Protein AF-A0A3D3GXS7-F1 (afdb_monomer_lite)

Structure (mmCIF, N/CA/C/O backbone):
data_AF-A0A3D3GXS7-F1
#
_entry.id   AF-A0A3D3GXS7-F1
#
loop_
_atom_site.group_PDB
_atom_site.id
_atom_site.type_symbol
_atom_site.label_atom_id
_atom_site.label_alt_id
_atom_site.label_comp_id
_atom_site.label_asym_id
_atom_site.label_entity_id
_atom_site.label_seq_id
_atom_site.pdbx_PDB_ins_code
_atom_site.Cartn_x
_atom_site.Cartn_y
_atom_site.Cartn_z
_atom_site.occupancy
_atom_site.B_iso_or_equiv
_atom_site.auth_seq_id
_atom_site.auth_comp_id
_atom_site.auth_asym_id
_atom_site.auth_atom_id
_atom_site.pdbx_PDB_model_num
ATOM 1 N N . MET A 1 1 ? -42.061 32.136 -55.419 1.00 38.16 1 MET A N 1
ATOM 2 C CA . MET A 1 1 ? -40.910 33.038 -55.629 1.00 38.16 1 MET A CA 1
ATOM 3 C C . MET A 1 1 ? -39.790 32.533 -54.737 1.00 38.16 1 MET A C 1
ATOM 5 O O . MET A 1 1 ? -39.853 32.720 -53.531 1.00 38.16 1 MET A O 1
ATOM 9 N N . ASN A 1 2 ? -38.870 31.758 -55.312 1.00 40.50 2 ASN A N 1
ATOM 10 C CA . ASN A 1 2 ? -37.813 31.061 -54.579 1.00 40.50 2 ASN A CA 1
ATOM 11 C C . ASN A 1 2 ? -36.612 31.992 -54.423 1.00 40.50 2 ASN A C 1
ATOM 13 O O . ASN A 1 2 ? -36.010 32.375 -55.425 1.00 40.50 2 ASN A O 1
ATOM 17 N N . THR A 1 3 ? -36.226 32.315 -53.192 1.00 43.97 3 THR A N 1
ATOM 18 C CA . THR A 1 3 ? -34.919 32.919 -52.918 1.00 43.97 3 THR A CA 1
ATOM 19 C C . THR A 1 3 ? -33.978 31.860 -52.365 1.00 43.97 3 THR A C 1
ATOM 21 O O . THR A 1 3 ? -34.169 31.319 -51.279 1.00 43.97 3 THR A O 1
ATOM 24 N N . PHE A 1 4 ? -32.977 31.564 -53.186 1.00 48.03 4 PHE A N 1
ATOM 25 C CA . PHE A 1 4 ? -31.830 30.708 -52.938 1.00 48.03 4 PHE A CA 1
ATOM 26 C C . PHE A 1 4 ? -31.126 31.054 -51.617 1.00 48.03 4 PHE A C 1
ATOM 28 O O . PHE A 1 4 ? -30.538 32.127 -51.482 1.00 48.03 4 PHE A O 1
ATOM 35 N N . PHE A 1 5 ? -31.099 30.110 -50.675 1.00 55.84 5 PHE A N 1
ATOM 36 C CA . PHE A 1 5 ? -30.116 30.115 -49.594 1.00 55.84 5 PHE A CA 1
ATOM 37 C C . PHE A 1 5 ? -28.757 29.737 -50.189 1.00 55.84 5 PHE A C 1
ATOM 39 O O . PHE A 1 5 ? -28.465 28.569 -50.440 1.00 55.84 5 PHE A O 1
ATOM 46 N N . LYS A 1 6 ? -27.920 30.740 -50.461 1.00 50.06 6 LYS A N 1
ATOM 47 C CA . LYS A 1 6 ? -26.522 30.535 -50.847 1.00 50.06 6 LYS A CA 1
ATOM 48 C C . LYS A 1 6 ? -25.748 30.118 -49.594 1.00 50.06 6 LYS A C 1
ATOM 50 O O . LYS A 1 6 ? -25.219 30.963 -48.881 1.00 50.06 6 LYS A O 1
ATOM 55 N N . THR A 1 7 ? -25.728 28.820 -49.295 1.00 58.34 7 THR A N 1
ATOM 56 C CA . THR A 1 7 ? -24.887 28.259 -48.232 1.00 58.34 7 THR A CA 1
ATOM 57 C C . THR A 1 7 ? -23.434 28.504 -48.592 1.00 58.34 7 THR A C 1
ATOM 59 O O . THR A 1 7 ? -22.913 27.968 -49.573 1.00 58.34 7 THR A O 1
ATOM 62 N N . THR A 1 8 ? -22.779 29.356 -47.821 1.00 58.94 8 THR A N 1
ATOM 63 C CA . THR A 1 8 ? -21.355 29.577 -47.954 1.00 58.94 8 THR A CA 1
ATOM 64 C C . THR A 1 8 ? -20.584 28.329 -47.492 1.00 58.94 8 THR A C 1
ATOM 66 O O . THR A 1 8 ? -20.907 27.749 -46.453 1.00 58.94 8 THR A O 1
ATOM 69 N N . PRO A 1 9 ? -19.542 27.890 -48.223 1.00 60.66 9 PRO A N 1
ATOM 70 C CA . PRO A 1 9 ? -18.868 26.606 -47.978 1.00 60.66 9 PRO A CA 1
ATOM 71 C C . PRO A 1 9 ? -18.084 26.546 -46.652 1.00 60.66 9 PRO A C 1
ATOM 73 O O . PRO A 1 9 ? -17.596 25.489 -46.271 1.00 60.66 9 PRO A O 1
ATOM 76 N N . HIS A 1 10 ? -17.970 27.665 -45.930 1.00 62.31 10 HIS A N 1
ATOM 77 C CA . HIS A 1 10 ? -17.300 27.765 -44.630 1.00 62.31 10 HIS A CA 1
ATOM 78 C C . HIS A 1 10 ? -18.199 27.421 -43.433 1.00 62.31 10 HIS A C 1
ATOM 80 O O . HIS A 1 10 ? -17.686 27.157 -42.347 1.00 62.31 10 HIS A O 1
ATOM 86 N N . LEU A 1 11 ? -19.523 27.390 -43.614 1.00 73.56 11 LEU A N 1
ATOM 87 C CA . LEU A 1 11 ? -20.476 27.061 -42.552 1.00 73.56 11 LEU A CA 1
ATOM 88 C C . LEU A 1 11 ? -20.256 25.666 -41.917 1.00 73.56 11 LEU A C 1
ATOM 90 O O . LEU A 1 11 ? -20.236 25.590 -40.688 1.00 73.56 11 LEU A O 1
ATOM 94 N N . PRO A 1 12 ? -20.013 24.575 -42.679 1.00 78.12 12 PRO A N 1
ATOM 95 C CA . PRO A 1 12 ? -19.716 23.271 -42.076 1.00 78.12 12 PRO A CA 1
ATOM 96 C C . PRO A 1 12 ? -18.357 23.243 -41.360 1.00 78.12 12 PRO A C 1
ATOM 98 O O . PRO A 1 12 ? -18.215 22.572 -40.341 1.00 78.12 12 PRO A O 1
ATOM 101 N N . TYR A 1 13 ? -17.368 24.004 -41.841 1.00 83.12 13 TYR A N 1
ATOM 102 C CA . TYR A 1 13 ? -16.046 24.091 -41.213 1.00 83.12 13 TYR A CA 1
ATOM 103 C C . TYR A 1 13 ? -16.106 24.796 -39.853 1.00 83.12 13 TYR A C 1
ATOM 105 O O . TYR A 1 13 ? -15.521 24.321 -38.881 1.00 83.12 13 TYR A O 1
ATOM 113 N N . LEU A 1 14 ? -16.875 25.885 -39.757 1.00 83.00 14 LEU A N 1
ATOM 114 C CA . LEU A 1 14 ? -17.110 26.585 -38.492 1.00 83.00 14 LEU A CA 1
ATOM 115 C C . LEU A 1 14 ? -17.850 25.703 -37.476 1.00 83.00 14 LEU A C 1
ATOM 117 O O . LEU A 1 14 ? -17.535 25.746 -36.289 1.00 83.00 14 LEU A O 1
ATOM 121 N N . PHE A 1 15 ? -18.781 24.862 -37.935 1.00 85.56 15 PHE A N 1
ATOM 122 C CA . PHE A 1 15 ? -19.489 23.919 -37.068 1.00 85.56 15 PHE A CA 1
ATOM 123 C C . PHE A 1 15 ? -18.557 22.833 -36.505 1.00 85.56 15 PHE A C 1
ATOM 125 O O . PHE A 1 15 ? -18.568 22.571 -35.302 1.00 85.56 15 PHE A O 1
ATOM 132 N N . ILE A 1 16 ? -17.693 22.254 -37.346 1.00 87.19 16 ILE A N 1
ATOM 133 C CA . ILE A 1 16 ? -16.688 21.268 -36.915 1.00 87.19 16 ILE A CA 1
ATOM 134 C C . ILE A 1 16 ? -15.678 21.904 -35.951 1.00 87.19 16 ILE A C 1
ATOM 136 O O . ILE A 1 16 ? -15.349 21.302 -34.929 1.00 87.19 16 ILE A O 1
ATOM 140 N N . LEU A 1 17 ? -15.229 23.132 -36.230 1.00 87.38 17 LEU A N 1
ATOM 141 C CA . LEU A 1 17 ? -14.322 23.870 -35.351 1.00 87.38 17 LEU A CA 1
ATOM 142 C C . LEU A 1 17 ? -14.960 24.132 -33.978 1.00 87.38 17 LEU A C 1
ATOM 144 O O . LEU A 1 17 ? -14.320 23.898 -32.954 1.00 87.38 17 LEU A O 1
ATOM 148 N N . SER A 1 18 ? -16.232 24.540 -33.950 1.00 86.25 18 SER A N 1
ATOM 149 C CA . SER A 1 18 ? -16.988 24.745 -32.709 1.00 86.25 18 SER A CA 1
ATOM 150 C C . SER A 1 18 ? -17.120 23.455 -31.897 1.00 86.25 18 SER A C 1
ATOM 152 O O . SER A 1 18 ? -16.961 23.475 -30.673 1.00 86.25 18 SER A O 1
ATOM 154 N N . LEU A 1 19 ? -17.389 22.327 -32.560 1.00 86.31 19 LEU A N 1
ATOM 155 C CA . LEU A 1 19 ? -17.494 21.029 -31.897 1.00 86.31 19 LEU A CA 1
ATOM 156 C C . LEU A 1 19 ? -16.137 20.588 -31.330 1.00 86.31 19 LEU A C 1
ATOM 158 O O . LEU A 1 19 ? -16.065 20.130 -30.192 1.00 86.31 19 LEU A O 1
ATOM 162 N N . PHE A 1 20 ? -15.055 20.802 -32.082 1.00 86.19 20 PHE A N 1
ATOM 163 C CA . PHE A 1 20 ? -13.694 20.505 -31.642 1.00 86.19 20 PHE A CA 1
ATOM 164 C C . PHE A 1 20 ? -13.316 21.312 -30.392 1.00 86.19 20 PHE A C 1
ATOM 166 O O . PHE A 1 20 ? -12.841 20.740 -29.411 1.00 86.19 20 PHE A O 1
ATOM 173 N N . THR A 1 21 ? -13.613 22.616 -30.358 1.00 84.12 21 THR A N 1
ATOM 174 C CA . THR A 1 21 ? -13.341 23.448 -29.173 1.00 84.12 21 THR A CA 1
ATOM 175 C C . THR A 1 21 ? -14.134 23.024 -27.934 1.00 84.12 21 THR A C 1
ATOM 177 O O . THR A 1 21 ? -13.621 23.148 -26.822 1.00 84.12 21 THR A O 1
ATOM 180 N N . LEU A 1 22 ? -15.343 22.470 -28.106 1.00 82.38 22 LEU A N 1
ATOM 181 C CA . LEU A 1 22 ? -16.151 21.942 -27.000 1.00 82.38 22 LEU A CA 1
ATOM 182 C C . LEU A 1 22 ? -15.558 20.660 -26.397 1.00 82.38 22 LEU A C 1
ATOM 184 O O . LEU A 1 22 ? -15.671 20.436 -25.197 1.00 82.38 22 LEU A O 1
ATOM 188 N N . VAL A 1 23 ? -14.921 19.817 -27.212 1.00 82.06 23 VAL A N 1
ATOM 189 C CA . VAL A 1 23 ? -14.273 18.586 -26.728 1.00 82.06 23 VAL A CA 1
ATOM 190 C C . VAL A 1 23 ? -12.968 18.907 -25.988 1.00 82.06 23 VAL A C 1
ATOM 192 O O . VAL A 1 23 ? -12.635 18.235 -25.013 1.00 82.06 23 VAL A O 1
ATOM 195 N N . LEU A 1 24 ? -12.246 19.960 -26.392 1.00 77.88 24 LEU A N 1
ATOM 196 C CA . LEU A 1 24 ? -10.997 20.365 -25.735 1.00 77.88 24 LEU A CA 1
ATOM 197 C C . LEU A 1 24 ? -11.210 21.028 -24.360 1.00 77.88 24 LEU A C 1
ATOM 199 O O . LEU A 1 24 ? -10.329 20.925 -23.505 1.00 77.88 24 LEU A O 1
ATOM 203 N N . SER A 1 25 ? -12.357 21.667 -24.104 1.00 73.62 25 SER A N 1
ATOM 204 C CA . SER A 1 25 ? -12.626 22.337 -22.819 1.00 73.62 25 SER A CA 1
ATOM 205 C C . SER A 1 25 ? -12.889 21.370 -21.655 1.00 73.62 25 SER A C 1
ATOM 207 O O . SER A 1 25 ? -12.674 21.735 -20.501 1.00 73.62 25 SER A O 1
ATOM 209 N N . GLY A 1 26 ? -13.263 20.114 -21.924 1.00 66.44 26 GLY A N 1
ATOM 210 C CA . GLY A 1 26 ? -13.460 19.098 -20.880 1.00 66.44 26 GLY A CA 1
ATOM 211 C C . GLY A 1 26 ? -12.171 18.670 -20.162 1.00 66.44 26 GLY A C 1
ATOM 212 O O . GLY A 1 26 ? -12.223 18.175 -19.035 1.00 66.44 26 GLY A O 1
ATOM 213 N N . CYS A 1 27 ? -11.003 18.892 -20.776 1.00 66.50 27 CYS A N 1
ATOM 214 C CA . CYS A 1 27 ? -9.713 18.463 -20.228 1.00 66.50 27 CYS A CA 1
ATOM 215 C C . CYS A 1 27 ? -9.112 19.459 -19.214 1.00 66.50 27 CYS A C 1
ATOM 217 O O . CYS A 1 27 ? -8.165 19.115 -18.510 1.00 66.50 27 CYS A O 1
ATOM 219 N N . SER A 1 28 ? -9.652 20.684 -19.099 1.00 66.31 28 SER A N 1
ATOM 220 C CA . SER A 1 28 ? -9.151 21.696 -18.150 1.00 66.31 28 SER A CA 1
ATOM 221 C C . SER A 1 28 ? -9.923 21.754 -16.832 1.00 66.31 28 SER A C 1
ATOM 223 O O . SER A 1 28 ? -9.574 22.550 -15.958 1.00 66.31 28 SER A O 1
ATOM 225 N N . THR A 1 29 ? -10.960 20.930 -16.660 1.00 69.12 29 THR A N 1
ATOM 226 C CA . THR A 1 29 ? -11.672 20.776 -15.385 1.00 69.12 29 THR A CA 1
ATOM 227 C C . THR A 1 29 ? -10.801 19.997 -14.403 1.00 69.12 29 THR A C 1
ATOM 229 O O . THR A 1 29 ? -11.001 18.816 -14.125 1.00 69.12 29 THR A O 1
ATOM 232 N N . LEU A 1 30 ? -9.777 20.670 -13.881 1.00 65.62 30 LEU A N 1
ATOM 233 C CA . LEU A 1 30 ? -9.050 20.206 -12.714 1.00 65.62 30 LEU A CA 1
ATOM 234 C C . LEU A 1 30 ? -10.054 20.175 -11.563 1.00 65.62 30 LEU A C 1
ATOM 236 O O . LEU A 1 30 ? -10.565 21.216 -11.152 1.00 65.62 30 LEU A O 1
ATOM 240 N N . VAL A 1 31 ? -10.351 18.979 -11.049 1.00 68.88 31 VAL A N 1
ATOM 241 C CA . VAL A 1 31 ? -11.017 18.845 -9.752 1.00 68.88 31 VAL A CA 1
ATOM 242 C C . VAL A 1 31 ? -10.154 19.617 -8.768 1.00 68.88 31 VAL A C 1
ATOM 244 O O . VAL A 1 31 ? -9.029 19.202 -8.472 1.00 68.88 31 VAL A O 1
ATOM 247 N N . ASN A 1 32 ? -10.662 20.762 -8.310 1.00 61.12 32 ASN A N 1
ATOM 248 C CA . ASN A 1 32 ? -10.086 21.495 -7.202 1.00 61.12 32 ASN A CA 1
ATOM 249 C C . ASN A 1 32 ? -10.171 20.548 -6.008 1.00 61.12 32 ASN A C 1
ATOM 251 O O . ASN A 1 32 ? -11.213 20.414 -5.371 1.00 61.12 32 ASN A O 1
ATOM 255 N N . LYS A 1 33 ? -9.101 19.782 -5.781 1.00 62.38 33 LYS A N 1
ATOM 256 C CA . LYS A 1 33 ? -8.924 19.063 -4.533 1.00 62.38 33 LYS A CA 1
ATOM 257 C C . LYS A 1 33 ? -8.774 20.173 -3.519 1.00 62.38 33 LYS A C 1
ATOM 259 O O . LYS A 1 33 ? -7.679 20.721 -3.405 1.00 62.38 33 LYS A O 1
ATOM 264 N N . GLU A 1 34 ? -9.884 20.530 -2.872 1.00 63.81 34 GLU A N 1
ATOM 265 C CA . GLU A 1 34 ? -9.872 21.444 -1.743 1.00 63.81 34 GLU A CA 1
ATOM 266 C C . GLU A 1 34 ? -8.647 21.102 -0.908 1.00 63.81 34 GLU A C 1
ATOM 268 O O . GLU A 1 34 ? -8.395 19.925 -0.610 1.00 63.81 34 GLU A O 1
ATOM 273 N N . SER A 1 35 ? -7.830 22.123 -0.641 1.00 60.91 35 SER A N 1
ATOM 274 C CA . SER A 1 35 ? -6.716 22.017 0.286 1.00 60.91 35 SER A CA 1
ATOM 275 C C . SER A 1 35 ? -7.282 21.371 1.538 1.00 60.91 35 SER A C 1
ATOM 277 O O . SER A 1 35 ? -8.077 21.999 2.237 1.00 60.91 35 SER A O 1
ATOM 279 N N . LYS A 1 36 ? -6.984 20.082 1.750 1.00 63.81 36 LYS A N 1
ATOM 280 C CA . LYS A 1 36 ? -7.534 19.337 2.878 1.00 63.81 36 LYS A CA 1
ATOM 281 C C . LYS A 1 36 ? -7.161 20.140 4.110 1.00 63.81 36 LYS A C 1
ATOM 283 O O . LYS A 1 36 ? -5.971 20.242 4.411 1.00 63.81 36 LYS A O 1
ATOM 288 N N . GLN A 1 37 ? -8.157 20.737 4.767 1.00 65.94 37 GLN A N 1
ATOM 289 C CA . GLN A 1 37 ? -7.937 21.452 6.014 1.00 65.94 37 GLN A CA 1
ATOM 290 C C . GLN A 1 37 ? -7.100 20.546 6.908 1.00 65.94 37 GLN A C 1
ATOM 292 O O . GLN A 1 37 ? -7.408 19.359 7.062 1.00 65.94 37 GLN A O 1
ATOM 297 N N . LEU A 1 38 ? -5.998 21.088 7.426 1.00 70.25 38 LEU A N 1
ATOM 298 C CA . LEU A 1 38 ? -5.153 20.363 8.358 1.00 70.25 38 LEU A CA 1
ATOM 299 C C . LEU A 1 38 ? -6.028 19.991 9.548 1.00 70.25 38 LEU A C 1
ATOM 301 O O . LEU A 1 38 ? -6.451 20.854 10.314 1.00 70.25 38 LEU A O 1
ATOM 305 N N . ILE A 1 39 ? -6.347 18.703 9.649 1.00 71.00 39 ILE A N 1
ATOM 306 C CA . ILE A 1 39 ? -7.163 18.180 10.730 1.00 71.00 39 ILE A CA 1
ATOM 307 C C . ILE A 1 39 ? -6.349 18.377 12.011 1.00 71.00 39 ILE A C 1
ATOM 309 O O . ILE A 1 39 ? -5.316 17.734 12.201 1.00 71.00 39 ILE A O 1
ATOM 313 N N . GLN A 1 40 ? -6.787 19.300 12.865 1.00 82.75 40 GLN A N 1
ATOM 314 C CA . GLN A 1 40 ? -6.196 19.509 14.182 1.00 82.75 40 GLN A CA 1
ATOM 315 C C . GLN A 1 40 ? -6.635 18.356 15.087 1.00 82.75 40 GLN A C 1
ATOM 317 O O . GLN A 1 40 ? -7.716 18.375 15.666 1.00 82.75 40 GLN A O 1
ATOM 322 N N . GLN A 1 41 ? -5.807 17.319 15.153 1.00 86.62 41 GLN A N 1
ATOM 323 C CA . GLN A 1 41 ? -6.000 16.144 15.998 1.00 86.62 41 GLN A CA 1
ATOM 324 C C . GLN A 1 41 ? -4.733 15.890 16.804 1.00 86.62 41 GLN A C 1
ATOM 326 O O . GLN A 1 41 ? -3.623 16.035 16.283 1.00 86.62 41 GLN A O 1
ATOM 331 N N . THR A 1 42 ? -4.892 15.467 18.058 1.00 93.25 42 THR A N 1
ATOM 332 C CA . THR A 1 42 ? -3.756 14.949 18.829 1.00 93.25 42 THR A CA 1
ATOM 333 C C . THR A 1 42 ? -3.317 13.583 18.274 1.00 93.25 42 THR A C 1
ATOM 335 O O . THR A 1 42 ? -4.110 12.897 17.611 1.00 93.25 42 THR A O 1
ATOM 338 N N . PRO A 1 43 ? -2.071 13.145 18.528 1.00 92.12 43 PRO A N 1
ATOM 339 C CA . PRO A 1 43 ? -1.609 11.814 18.134 1.00 92.12 43 PRO A CA 1
ATOM 340 C C . PRO A 1 43 ? -2.532 10.682 18.612 1.00 92.12 43 PRO A C 1
ATOM 342 O O . PRO A 1 43 ? -2.809 9.754 17.854 1.00 92.12 43 PRO A O 1
ATOM 345 N N . GLU A 1 44 ? -3.076 10.781 19.824 1.00 94.94 44 GLU A N 1
ATOM 346 C CA . GLU A 1 44 ? -3.953 9.773 20.431 1.00 94.94 44 GLU A CA 1
ATOM 347 C C . GLU A 1 44 ? -5.304 9.702 19.714 1.00 94.94 44 GLU A C 1
ATOM 349 O O . GLU A 1 44 ? -5.780 8.616 19.377 1.00 94.94 44 GLU A O 1
ATOM 354 N N . GLN A 1 45 ? -5.904 10.859 19.414 1.00 94.50 45 GLN A N 1
ATOM 355 C CA . GLN A 1 45 ? -7.153 10.935 18.650 1.00 94.50 45 GLN A CA 1
ATOM 356 C C . GLN A 1 45 ? -6.984 10.341 17.250 1.00 94.50 45 GLN A C 1
ATOM 358 O O . GLN A 1 45 ? -7.862 9.627 16.755 1.00 94.50 45 GLN A O 1
ATOM 363 N N . ARG A 1 46 ? -5.832 10.601 16.619 1.00 92.75 46 ARG A N 1
ATOM 364 C CA . ARG A 1 46 ? -5.489 10.034 15.315 1.00 92.75 46 ARG A CA 1
ATOM 365 C C . ARG A 1 46 ? -5.338 8.517 15.388 1.00 92.75 46 ARG A C 1
ATOM 367 O O . ARG A 1 46 ? -5.898 7.829 14.541 1.00 92.75 46 ARG A O 1
ATOM 374 N N . ILE A 1 47 ? -4.606 7.999 16.375 1.00 94.69 47 ILE A N 1
ATOM 375 C CA . ILE A 1 47 ? -4.429 6.552 16.567 1.00 94.69 47 ILE A CA 1
ATOM 376 C C . ILE A 1 47 ? -5.786 5.878 16.779 1.00 94.69 47 ILE A C 1
ATOM 378 O O . ILE A 1 47 ? -6.090 4.927 16.066 1.00 94.69 47 ILE A O 1
ATOM 382 N N . SER A 1 48 ? -6.627 6.418 17.666 1.00 95.25 48 SER A N 1
ATOM 383 C CA . SER A 1 48 ? -7.978 5.896 17.920 1.00 95.25 48 SER A CA 1
ATOM 384 C C . SER A 1 48 ? -8.831 5.861 16.645 1.00 95.25 48 SER A C 1
ATOM 386 O O . SER A 1 48 ? -9.435 4.840 16.319 1.00 95.25 48 SER A O 1
ATOM 388 N N . SER A 1 49 ? -8.794 6.933 15.847 1.00 93.12 49 SER A N 1
ATOM 389 C CA . SER A 1 49 ? -9.510 6.993 14.564 1.00 93.12 49 SER A CA 1
ATOM 390 C C . SER A 1 49 ? -8.998 5.950 13.561 1.00 93.12 49 SER A C 1
ATOM 392 O O . SER A 1 49 ? -9.783 5.325 12.852 1.00 93.12 49 SER A O 1
ATOM 394 N N . LEU A 1 50 ? -7.678 5.741 13.491 1.00 93.44 50 LEU A N 1
ATOM 395 C CA . LEU A 1 50 ? -7.076 4.745 12.600 1.00 93.44 50 LEU A CA 1
ATOM 396 C C . LEU A 1 50 ? -7.384 3.310 13.049 1.00 93.44 50 LEU A C 1
ATOM 398 O O . LEU A 1 50 ? -7.628 2.459 12.199 1.00 93.44 50 LEU A O 1
ATOM 402 N N . GLN A 1 51 ? -7.432 3.046 14.357 1.00 93.94 51 GLN A N 1
ATOM 403 C CA . GLN A 1 51 ? -7.773 1.731 14.917 1.00 93.94 51 GLN A CA 1
ATOM 404 C C . GLN A 1 51 ? -9.207 1.289 14.588 1.00 93.94 51 GLN A C 1
ATOM 406 O O . GLN A 1 51 ? -9.502 0.096 14.585 1.00 93.94 51 GLN A O 1
ATOM 411 N N . GLN A 1 52 ? -10.106 2.228 14.287 1.00 94.88 52 GLN A N 1
ATOM 412 C CA . GLN A 1 52 ? -11.481 1.924 13.883 1.00 94.88 52 GLN A CA 1
ATOM 413 C C . GLN A 1 52 ? -11.596 1.487 12.411 1.00 94.88 52 GLN A C 1
ATOM 415 O O . GLN A 1 52 ? -12.639 0.964 12.007 1.00 94.88 52 GLN A O 1
ATOM 420 N N . LEU A 1 53 ? -10.550 1.673 11.595 1.00 95.62 53 LEU A N 1
ATOM 421 C CA . LEU A 1 53 ? -10.571 1.315 10.178 1.00 95.62 53 LEU A CA 1
ATOM 422 C C . LEU A 1 53 ? -10.569 -0.205 9.997 1.00 95.62 53 LEU A C 1
ATOM 424 O O . LEU A 1 53 ? -9.614 -0.891 10.331 1.00 95.62 53 LEU A O 1
ATOM 428 N N . GLN A 1 54 ? -11.644 -0.725 9.411 1.00 96.69 54 GLN A N 1
ATOM 429 C CA . GLN A 1 54 ? -11.804 -2.159 9.136 1.00 96.69 54 GLN A CA 1
ATOM 430 C C . GLN A 1 54 ? -11.291 -2.568 7.750 1.00 96.69 54 GLN A C 1
ATOM 432 O O . GLN A 1 54 ? -10.982 -3.731 7.510 1.00 96.69 54 GLN A O 1
ATOM 437 N N . HIS A 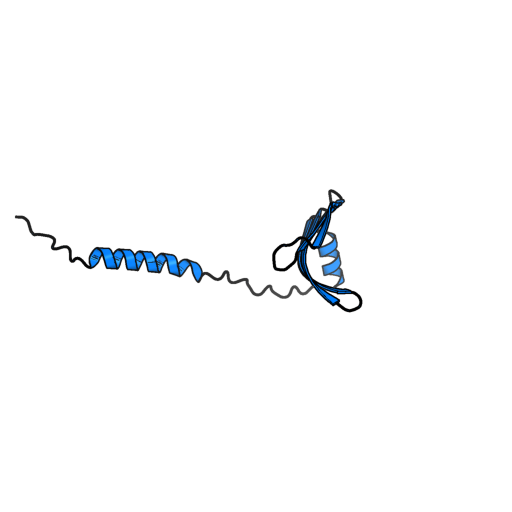1 55 ? -11.244 -1.607 6.828 1.00 97.06 55 HIS A N 1
ATOM 438 C CA . HIS A 1 55 ? -10.752 -1.788 5.471 1.00 97.06 55 HIS A CA 1
ATOM 439 C C . HIS A 1 55 ? -9.898 -0.586 5.126 1.00 97.06 55 HIS A C 1
ATOM 441 O O . HIS A 1 55 ? -10.361 0.555 5.219 1.00 97.06 55 HIS A O 1
ATOM 447 N N . TRP A 1 56 ? -8.662 -0.835 4.725 1.00 96.94 56 TRP A N 1
ATOM 448 C CA . TRP A 1 56 ? -7.748 0.235 4.374 1.00 96.94 56 TRP A CA 1
ATOM 449 C C . TRP A 1 56 ? -6.839 -0.185 3.224 1.00 96.94 56 TRP A C 1
ATOM 451 O O . TRP A 1 56 ? -6.638 -1.368 2.939 1.00 96.94 56 TRP A O 1
ATOM 461 N N . LYS A 1 57 ? -6.335 0.825 2.512 1.00 97.06 57 LYS A N 1
ATOM 462 C CA . LYS A 1 57 ? -5.477 0.653 1.346 1.00 97.06 57 LYS A CA 1
ATOM 463 C C . LYS A 1 57 ? -4.361 1.682 1.348 1.00 97.06 57 LYS A C 1
ATOM 465 O O . LYS A 1 57 ? -4.617 2.873 1.524 1.00 97.06 57 LYS A O 1
ATOM 470 N N . ILE A 1 58 ? -3.143 1.224 1.087 1.00 96.00 58 ILE A N 1
ATOM 471 C CA . ILE A 1 58 ? -1.964 2.065 0.894 1.00 96.00 58 ILE A CA 1
ATOM 472 C C . ILE A 1 58 ? -1.501 1.905 -0.553 1.00 96.00 58 ILE A C 1
ATOM 474 O O . ILE A 1 58 ? -1.220 0.797 -1.007 1.00 96.00 58 ILE A O 1
ATOM 478 N N . ILE A 1 59 ? -1.418 3.023 -1.276 1.00 96.38 59 ILE A N 1
ATOM 479 C CA . ILE A 1 59 ? -0.847 3.093 -2.625 1.00 96.38 59 ILE A CA 1
ATOM 480 C C . ILE A 1 59 ? 0.278 4.117 -2.598 1.00 96.38 59 ILE A C 1
ATOM 482 O O . ILE A 1 59 ? 0.081 5.240 -2.129 1.00 96.38 59 ILE A O 1
ATOM 486 N N . GLY A 1 60 ? 1.448 3.758 -3.110 1.00 94.94 60 GLY A N 1
ATOM 487 C CA . GLY A 1 60 ? 2.571 4.686 -3.134 1.00 94.94 60 GLY A CA 1
ATOM 488 C C . GLY A 1 60 ? 3.811 4.117 -3.794 1.00 94.94 60 GLY A C 1
ATOM 489 O O . GLY A 1 60 ? 3.757 3.117 -4.502 1.00 94.94 60 GLY A O 1
ATOM 490 N N . LYS A 1 61 ? 4.946 4.768 -3.550 1.00 94.75 61 LYS A N 1
ATOM 491 C CA . LYS A 1 61 ? 6.269 4.257 -3.911 1.00 94.75 61 LYS A CA 1
ATOM 492 C C . LYS A 1 61 ? 7.020 3.926 -2.632 1.00 94.75 61 LYS A C 1
ATOM 494 O O . LYS A 1 61 ? 7.039 4.740 -1.712 1.00 94.75 61 LYS A O 1
ATOM 499 N N . ILE A 1 62 ? 7.644 2.759 -2.592 1.00 94.12 62 ILE A N 1
ATOM 500 C CA . ILE A 1 62 ? 8.518 2.334 -1.504 1.00 94.12 62 ILE A CA 1
ATOM 501 C C . ILE A 1 62 ? 9.941 2.206 -2.038 1.00 94.12 62 ILE A C 1
ATOM 503 O O . ILE A 1 62 ? 10.163 1.638 -3.106 1.00 94.12 62 ILE A O 1
ATOM 507 N N . GLY A 1 63 ? 10.902 2.769 -1.312 1.00 92.94 63 GLY A N 1
ATOM 508 C CA . GLY A 1 63 ? 12.323 2.557 -1.557 1.00 92.94 63 GLY A CA 1
ATOM 509 C C . GLY A 1 63 ? 12.879 1.605 -0.508 1.00 92.94 63 GLY A C 1
ATOM 510 O O . GLY A 1 63 ? 12.598 1.786 0.675 1.00 92.94 63 GLY A O 1
ATOM 511 N N . TYR A 1 64 ? 13.673 0.624 -0.922 1.00 88.44 64 TYR A N 1
ATOM 512 C CA . TYR A 1 64 ? 14.386 -0.262 -0.004 1.00 88.44 64 TYR A CA 1
ATOM 513 C C . TYR A 1 64 ? 15.857 -0.355 -0.397 1.00 88.44 64 TYR A C 1
ATOM 515 O O . TYR A 1 64 ? 16.218 -0.259 -1.571 1.00 88.44 64 TYR A O 1
ATOM 523 N N . ILE A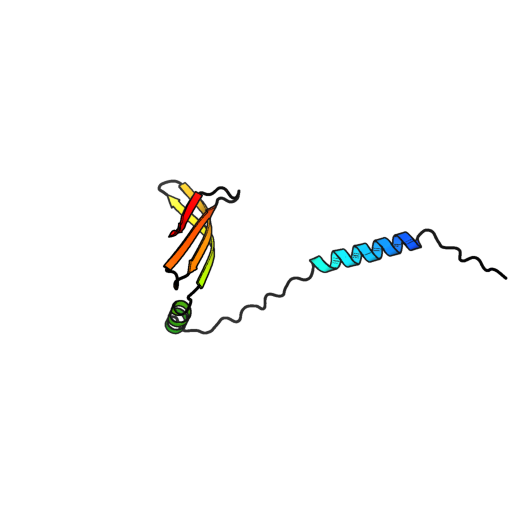 1 65 ? 16.720 -0.479 0.606 1.00 90.06 65 ILE A N 1
ATOM 524 C CA . ILE A 1 65 ? 18.165 -0.572 0.424 1.00 90.06 65 ILE A CA 1
ATOM 525 C C . ILE A 1 65 ? 18.574 -1.965 0.872 1.00 90.06 65 ILE A C 1
ATOM 527 O O . ILE A 1 65 ? 18.375 -2.336 2.025 1.00 90.06 65 ILE A O 1
ATOM 531 N N . GLU A 1 66 ? 19.156 -2.725 -0.043 1.00 85.75 66 GLU A N 1
ATOM 532 C CA . GLU A 1 66 ? 19.717 -4.040 0.232 1.00 85.75 66 GLU A CA 1
ATOM 533 C C . GLU A 1 66 ? 21.219 -3.977 -0.005 1.00 85.75 66 GLU A C 1
ATOM 535 O O . GLU A 1 66 ? 21.616 -3.688 -1.122 1.00 85.75 66 GLU A O 1
ATOM 540 N N . LYS A 1 67 ? 22.042 -4.239 1.021 1.00 87.88 67 LYS A N 1
ATOM 541 C CA . LYS A 1 67 ? 23.525 -4.248 1.025 1.00 87.88 67 LYS A CA 1
ATOM 542 C C . LYS A 1 67 ? 24.219 -3.165 0.174 1.00 87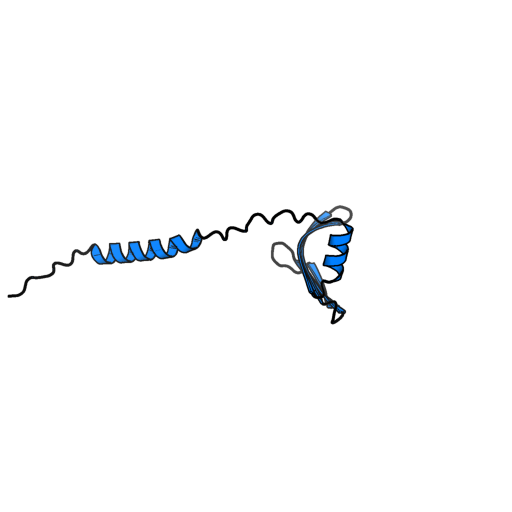.88 67 LYS A C 1
ATOM 544 O O . LYS A 1 67 ? 24.833 -2.267 0.735 1.00 87.88 67 LYS A O 1
ATOM 549 N N . LYS A 1 68 ? 24.185 -3.271 -1.158 1.00 88.19 68 LYS A N 1
ATOM 550 C CA . LYS A 1 68 ? 24.813 -2.352 -2.125 1.00 88.19 68 LYS A CA 1
ATOM 551 C C . LYS A 1 68 ? 23.857 -1.768 -3.180 1.00 88.19 68 LYS A C 1
ATOM 553 O O . LYS A 1 68 ? 24.297 -0.989 -4.017 1.00 88.19 68 LYS A O 1
ATOM 558 N N . THR A 1 69 ? 22.575 -2.121 -3.166 1.00 88.94 69 THR A N 1
ATOM 559 C CA . THR A 1 69 ? 21.582 -1.720 -4.170 1.00 88.94 69 THR A CA 1
ATOM 560 C C . THR A 1 69 ? 20.421 -0.976 -3.530 1.00 88.94 69 THR A C 1
ATOM 562 O O . THR A 1 69 ? 19.822 -1.440 -2.557 1.00 88.94 69 THR A O 1
ATOM 565 N N . ARG A 1 70 ? 20.076 0.179 -4.103 1.00 90.50 70 ARG A N 1
ATOM 566 C CA . ARG A 1 70 ? 18.852 0.910 -3.781 1.00 90.50 70 ARG A CA 1
ATOM 567 C C . ARG A 1 70 ? 17.797 0.547 -4.809 1.00 90.50 70 ARG A C 1
ATOM 569 O O . ARG A 1 70 ? 17.946 0.862 -5.985 1.00 90.50 70 ARG A O 1
ATOM 576 N N . ASN A 1 71 ? 16.727 -0.068 -4.345 1.00 90.50 71 ASN A N 1
ATOM 577 C CA . ASN A 1 71 ? 15.611 -0.479 -5.170 1.00 90.50 71 ASN A CA 1
ATOM 578 C C . ASN A 1 71 ? 14.391 0.381 -4.847 1.00 90.50 71 ASN A C 1
ATOM 580 O O . ASN A 1 71 ? 14.282 0.996 -3.781 1.00 90.50 71 ASN A O 1
ATOM 584 N N . SER A 1 72 ? 13.469 0.475 -5.793 1.00 93.00 72 SER A N 1
ATOM 585 C CA . SER A 1 72 ? 12.192 1.147 -5.585 1.00 93.00 72 SER A CA 1
ATOM 586 C C . SER A 1 72 ? 11.094 0.383 -6.295 1.00 93.00 72 SER A C 1
ATOM 588 O O . SER A 1 72 ? 11.293 -0.107 -7.405 1.00 93.00 72 SER A O 1
ATOM 590 N N . ALA A 1 73 ? 9.937 0.302 -5.653 1.00 95.31 73 ALA A N 1
ATOM 591 C CA . ALA A 1 73 ? 8.763 -0.365 -6.182 1.00 95.31 73 ALA A CA 1
ATOM 592 C C . ALA A 1 73 ? 7.514 0.486 -5.938 1.00 95.31 73 ALA A C 1
ATOM 594 O O . ALA A 1 73 ? 7.452 1.300 -5.013 1.00 95.31 73 ALA A O 1
ATOM 595 N N . THR A 1 74 ? 6.508 0.293 -6.774 1.00 96.81 74 THR A N 1
ATOM 596 C CA . THR A 1 74 ? 5.149 0.762 -6.540 1.00 96.81 74 THR A CA 1
ATOM 597 C C . THR A 1 74 ? 4.481 -0.196 -5.561 1.00 96.81 74 THR A C 1
ATOM 599 O O . THR A 1 74 ? 4.398 -1.393 -5.828 1.00 96.81 74 THR A O 1
ATOM 602 N N . LEU A 1 75 ? 4.023 0.342 -4.436 1.00 96.75 75 LEU A N 1
ATOM 603 C CA . LEU A 1 75 ? 3.314 -0.352 -3.368 1.00 96.75 75 LEU A CA 1
ATOM 604 C C . LEU A 1 75 ? 1.807 -0.284 -3.616 1.00 96.75 75 LEU A C 1
ATOM 606 O O . LEU A 1 75 ? 1.259 0.805 -3.803 1.00 96.75 75 LEU A O 1
ATOM 610 N N . ASN A 1 76 ? 1.141 -1.431 -3.538 1.00 97.25 76 ASN A N 1
ATOM 611 C CA . ASN A 1 76 ? -0.306 -1.539 -3.417 1.00 97.25 76 ASN A CA 1
ATOM 612 C C . ASN A 1 76 ? -0.630 -2.569 -2.329 1.00 97.25 76 ASN A C 1
ATOM 614 O O . ASN A 1 76 ? -0.494 -3.768 -2.559 1.00 97.25 76 ASN A O 1
ATOM 618 N N . TRP A 1 77 ? -1.041 -2.094 -1.155 1.00 97.69 77 TRP A N 1
ATOM 619 C CA . TRP A 1 77 ? -1.404 -2.935 -0.017 1.00 97.69 77 TRP A CA 1
ATOM 620 C C . TRP A 1 77 ? -2.857 -2.702 0.363 1.00 97.69 77 TRP A C 1
ATOM 622 O O . TRP A 1 77 ? -3.268 -1.560 0.564 1.00 97.69 77 TRP A O 1
ATOM 632 N N . GLN A 1 78 ? -3.629 -3.776 0.438 1.00 98.00 78 GLN A N 1
ATOM 633 C CA . GLN A 1 78 ? -5.041 -3.778 0.787 1.00 98.00 78 GLN A CA 1
ATOM 634 C C . GLN A 1 78 ? -5.245 -4.730 1.955 1.00 98.00 78 GLN A C 1
ATOM 636 O O . GLN A 1 78 ? -4.781 -5.867 1.896 1.00 98.00 78 GLN A O 1
ATOM 641 N N . VAL A 1 79 ? -5.940 -4.273 2.992 1.00 97.94 79 VAL A N 1
ATOM 642 C CA . VAL A 1 79 ? -6.224 -5.078 4.183 1.00 97.94 79 VAL A CA 1
ATOM 643 C C . VAL A 1 79 ? -7.704 -5.002 4.518 1.00 97.94 79 VAL A C 1
ATOM 645 O O . VAL A 1 79 ? -8.329 -3.939 4.447 1.00 97.94 79 VAL A O 1
ATOM 648 N N . ASN A 1 80 ? -8.255 -6.156 4.876 1.00 97.44 80 ASN A N 1
ATOM 649 C CA . ASN A 1 80 ? -9.588 -6.328 5.424 1.00 97.44 80 ASN A CA 1
ATOM 650 C C . ASN A 1 80 ? -9.454 -7.025 6.782 1.00 97.44 80 ASN A C 1
ATOM 652 O O . ASN A 1 80 ? -9.295 -8.244 6.860 1.00 97.44 80 ASN A O 1
ATOM 656 N N . GLU A 1 81 ? -9.544 -6.233 7.846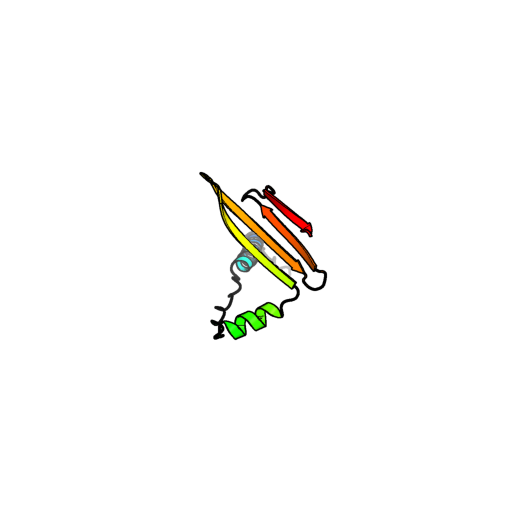 1.00 95.00 81 GLU A N 1
ATOM 657 C CA . GLU A 1 81 ? -9.379 -6.687 9.230 1.00 95.00 81 GLU A CA 1
ATOM 658 C C . GLU A 1 81 ? -10.519 -7.620 9.665 1.00 95.00 81 GLU A C 1
ATOM 660 O O . GLU A 1 81 ? -10.307 -8.538 10.456 1.00 95.00 81 GLU A O 1
ATOM 665 N N . LYS A 1 82 ? -11.730 -7.441 9.110 1.00 94.50 82 LYS A N 1
ATOM 666 C CA . LYS A 1 82 ? -12.896 -8.282 9.441 1.00 94.50 82 LYS A CA 1
ATOM 667 C C . LYS A 1 82 ? -12.684 -9.727 9.014 1.00 94.50 82 LYS A C 1
ATOM 669 O O . LYS A 1 82 ? -12.975 -10.645 9.774 1.00 94.50 82 LYS A O 1
ATOM 674 N N . ASN A 1 83 ? -12.170 -9.908 7.802 1.00 95.88 83 ASN A N 1
ATOM 675 C CA . ASN A 1 83 ? -11.910 -11.226 7.231 1.00 95.88 83 ASN A CA 1
ATOM 676 C C . ASN A 1 83 ? -10.488 -11.717 7.531 1.00 95.88 83 ASN A C 1
ATOM 678 O O . ASN A 1 83 ? -10.156 -12.841 7.169 1.00 95.88 83 ASN A O 1
ATOM 682 N N . LYS A 1 84 ? -9.666 -10.888 8.194 1.00 95.62 84 LYS A N 1
ATOM 683 C CA . LYS A 1 84 ? -8.236 -11.119 8.440 1.00 95.62 84 LYS A CA 1
ATOM 684 C C . LYS A 1 84 ? -7.447 -11.398 7.160 1.00 95.62 84 LYS A C 1
ATOM 686 O O . LYS A 1 84 ? -6.488 -12.160 7.190 1.00 95.62 84 LYS A O 1
ATOM 691 N N . THR A 1 85 ? -7.856 -10.777 6.055 1.00 97.56 85 THR A N 1
ATOM 692 C CA . THR A 1 85 ? -7.220 -10.972 4.751 1.00 97.56 85 THR A CA 1
ATOM 693 C C . THR A 1 85 ? -6.408 -9.756 4.347 1.00 97.56 85 THR A C 1
ATOM 695 O O . THR A 1 85 ? -6.858 -8.619 4.536 1.00 97.56 85 THR A O 1
ATOM 698 N N . GLN A 1 86 ? -5.280 -9.976 3.690 1.00 97.44 86 GLN A N 1
ATOM 699 C CA . GLN A 1 86 ? -4.487 -8.910 3.088 1.00 97.44 86 GLN A CA 1
ATOM 700 C C . GLN A 1 86 ? -3.925 -9.318 1.734 1.00 97.44 86 GLN A C 1
ATOM 702 O O . GLN A 1 86 ? -3.639 -10.483 1.485 1.00 97.44 86 GLN A O 1
ATOM 707 N N . GLN A 1 87 ? -3.717 -8.313 0.892 1.00 97.88 87 GLN A N 1
ATOM 708 C CA . GLN A 1 87 ? -3.021 -8.439 -0.374 1.00 97.88 87 GLN A CA 1
ATOM 709 C C . GLN A 1 87 ? -2.011 -7.304 -0.509 1.00 97.88 87 GLN A C 1
ATOM 711 O O . GLN A 1 87 ? -2.383 -6.126 -0.549 1.00 97.88 87 GLN A O 1
ATOM 716 N N . LEU A 1 88 ? -0.739 -7.663 -0.613 1.00 97.12 88 LEU A N 1
ATOM 717 C CA . LEU A 1 88 ? 0.384 -6.757 -0.793 1.00 97.12 88 LEU A CA 1
ATOM 718 C C . LEU A 1 88 ? 1.072 -7.065 -2.120 1.00 97.12 88 LEU A C 1
ATOM 720 O O . LEU A 1 88 ? 1.613 -8.147 -2.308 1.00 97.12 88 LEU A O 1
ATOM 724 N N . ASN A 1 89 ? 1.100 -6.077 -3.009 1.00 96.88 89 ASN A N 1
ATOM 725 C CA . ASN A 1 89 ? 1.773 -6.152 -4.298 1.00 96.88 89 ASN A CA 1
ATOM 726 C C . ASN A 1 89 ? 2.837 -5.059 -4.409 1.00 96.88 89 ASN A C 1
ATOM 728 O O . ASN A 1 89 ? 2.547 -3.873 -4.213 1.00 96.88 89 ASN A O 1
ATOM 732 N N . LEU A 1 90 ? 4.051 -5.458 -4.781 1.00 96.06 90 LEU A N 1
ATOM 733 C CA . LEU A 1 90 ? 5.143 -4.573 -5.164 1.00 96.06 90 LEU A CA 1
ATOM 734 C C . LEU A 1 90 ? 5.446 -4.769 -6.643 1.00 96.06 90 LEU A C 1
ATOM 736 O O . LEU A 1 90 ? 5.717 -5.881 -7.088 1.00 96.06 90 LEU A O 1
ATOM 740 N N . THR A 1 91 ? 5.437 -3.681 -7.405 1.00 96.56 91 THR A N 1
ATOM 741 C CA . THR A 1 91 ? 5.727 -3.722 -8.844 1.00 96.56 91 THR A CA 1
ATOM 742 C C . THR A 1 91 ? 6.826 -2.744 -9.225 1.00 96.56 91 THR A C 1
ATOM 744 O O . THR A 1 91 ? 6.982 -1.693 -8.605 1.00 96.56 91 THR A O 1
ATOM 747 N N . THR A 1 92 ? 7.614 -3.060 -10.249 1.00 93.19 92 THR A N 1
ATOM 748 C CA . THR A 1 92 ? 8.539 -2.084 -10.837 1.00 93.19 92 THR A CA 1
ATOM 749 C C . THR A 1 92 ? 7.760 -0.978 -11.552 1.00 93.19 92 THR A C 1
ATOM 751 O O . THR A 1 92 ? 6.552 -1.077 -11.768 1.00 93.19 92 THR A O 1
ATOM 754 N N . TYR A 1 93 ? 8.452 0.077 -11.985 1.0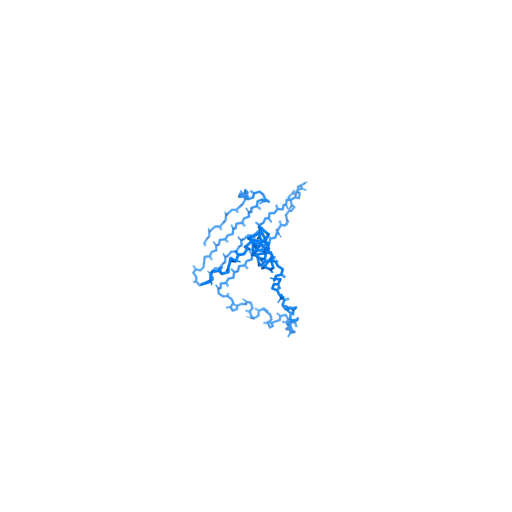0 87.56 93 TYR A N 1
ATOM 755 C CA . TYR A 1 93 ? 7.848 1.114 -12.831 1.00 87.56 93 TYR A CA 1
ATOM 756 C C . TYR A 1 93 ? 7.212 0.550 -14.117 1.00 87.56 93 TYR A C 1
ATOM 758 O O . TYR A 1 93 ? 6.220 1.089 -14.595 1.00 87.56 93 TYR A O 1
ATOM 766 N N . LEU A 1 94 ? 7.749 -0.554 -14.645 1.00 92.12 94 LEU A N 1
ATOM 767 C CA . LEU A 1 94 ? 7.232 -1.230 -15.838 1.00 92.12 94 LEU A CA 1
ATOM 768 C C . LEU A 1 94 ? 6.087 -2.212 -15.529 1.00 92.12 94 LEU A C 1
ATOM 770 O O . LEU A 1 94 ? 5.653 -2.936 -16.417 1.00 92.12 94 LEU A O 1
ATOM 774 N N . GLY A 1 95 ? 5.614 -2.277 -14.280 1.00 88.62 95 GLY A N 1
ATOM 775 C CA . GLY A 1 95 ? 4.539 -3.185 -13.873 1.00 88.62 95 GLY A CA 1
ATOM 776 C C . GLY A 1 95 ? 4.981 -4.632 -13.640 1.00 88.62 95 GLY A C 1
ATOM 777 O O . GLY A 1 95 ? 4.134 -5.500 -13.457 1.00 88.62 95 GLY A O 1
ATOM 778 N N . ILE A 1 96 ? 6.289 -4.910 -13.615 1.00 93.69 96 ILE A N 1
ATOM 779 C CA . ILE A 1 96 ? 6.809 -6.252 -13.310 1.00 93.69 96 ILE A CA 1
ATOM 780 C C . ILE A 1 96 ? 6.586 -6.527 -11.824 1.00 93.69 96 ILE A C 1
ATOM 782 O O . ILE A 1 96 ? 6.963 -5.701 -10.994 1.00 93.69 96 ILE A O 1
ATOM 786 N N . ASN A 1 97 ? 6.006 -7.677 -11.485 1.00 91.75 97 ASN A N 1
ATOM 787 C CA . ASN A 1 97 ? 5.791 -8.080 -10.099 1.00 91.75 97 ASN A CA 1
ATOM 788 C C . ASN A 1 97 ? 7.131 -8.426 -9.427 1.00 91.75 97 ASN A C 1
ATOM 790 O O . ASN A 1 97 ? 7.861 -9.297 -9.897 1.00 91.75 97 ASN A O 1
ATOM 794 N N . VAL A 1 98 ? 7.458 -7.703 -8.357 1.00 91.81 98 VAL A N 1
ATOM 795 C CA . VAL A 1 98 ? 8.668 -7.900 -7.542 1.00 91.81 98 VAL A CA 1
ATOM 796 C C . VAL A 1 98 ? 8.344 -8.714 -6.293 1.00 91.81 98 VAL A C 1
ATOM 798 O O . VAL A 1 98 ? 9.178 -9.481 -5.822 1.00 91.81 98 VAL A O 1
ATOM 801 N N . LEU A 1 99 ? 7.143 -8.531 -5.744 1.00 92.50 99 LEU A N 1
ATOM 802 C CA . LEU A 1 99 ? 6.662 -9.255 -4.579 1.00 92.50 99 LEU A CA 1
ATOM 803 C C . LEU A 1 99 ? 5.140 -9.249 -4.572 1.00 92.50 99 LEU A 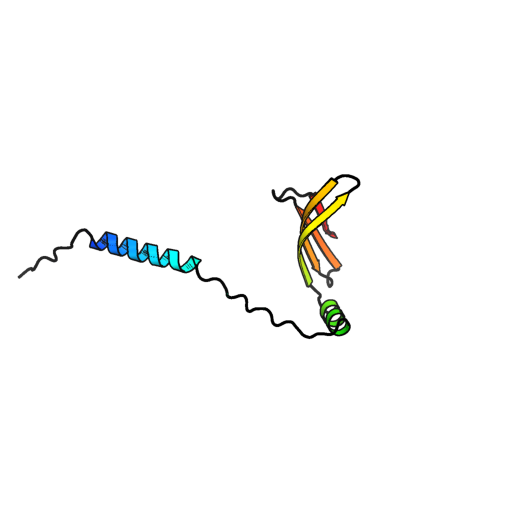C 1
ATOM 805 O O . LEU A 1 99 ? 4.514 -8.203 -4.748 1.00 92.50 99 LEU A O 1
ATOM 809 N N . GLN A 1 100 ? 4.571 -10.406 -4.268 1.00 95.31 100 GLN A N 1
ATOM 810 C CA . GLN A 1 100 ? 3.160 -10.565 -3.977 1.00 95.31 100 GLN A CA 1
ATOM 811 C C . GLN A 1 100 ? 3.011 -11.388 -2.704 1.00 95.31 100 GLN A C 1
ATOM 813 O O . GLN A 1 100 ? 3.667 -12.416 -2.540 1.00 95.31 100 GLN A O 1
ATOM 818 N N . LEU A 1 101 ? 2.163 -10.909 -1.805 1.00 95.12 101 LEU A N 1
ATOM 819 C CA . LEU A 1 101 ? 1.786 -11.595 -0.582 1.00 95.12 101 LEU A CA 1
ATOM 820 C C . LEU A 1 101 ? 0.272 -11.526 -0.439 1.00 95.12 101 LEU A C 1
ATOM 822 O O . LEU A 1 101 ? -0.300 -10.438 -0.469 1.00 95.12 101 LEU A O 1
ATOM 826 N N . ASP A 1 102 ? -0.334 -12.689 -0.249 1.00 95.25 102 ASP A N 1
ATOM 827 C CA . ASP A 1 102 ? -1.751 -12.865 0.035 1.00 95.25 102 ASP A CA 1
ATOM 828 C C . ASP A 1 102 ? -1.854 -13.714 1.313 1.00 95.25 102 ASP A C 1
ATOM 830 O O . ASP A 1 102 ? -1.209 -14.765 1.404 1.00 95.25 102 ASP A O 1
ATOM 834 N N . SER A 1 103 ? -2.602 -13.252 2.319 1.00 90.31 103 SER A N 1
ATOM 835 C CA . SER A 1 103 ? -2.858 -14.006 3.559 1.00 90.31 103 SER A CA 1
ATOM 836 C C . SER A 1 103 ? -4.281 -13.829 4.046 1.00 90.31 103 SER A C 1
ATOM 838 O O . SER A 1 103 ? -4.869 -12.775 3.716 1.00 90.31 103 SER A O 1
#

Sequence (103 aa):
MNTFFKTTPHLPYLFILSLFTLVLSGCSTLVNKESKQLIQQTPEQRISSLQQLQHWKIIGKIGYIEKKTRNSATLNWQVNEKNKTQQLNLTTYLGINVLQLDS

pLDDT: mean 84.26, std 14.97, range [38.16, 98.0]

Foldseek 3Di:
DDDDPPPDPCVVVVVVVVVVVVVVVVVPPDPPPPPPPPPPDDPVRVVVVVVPDQKDWDWDKDWDDDPDDIDIWTWIKIAGNVVRWIWIFTAHPVRHTPDIDID

Radius of gyration: 27.36 Å; chains: 1; bounding box: 66×47×76 Å

Secondary structure (DSSP, 8-state):
--------TTHHHHHHHHHHHHHHHGGG--------------HHHHHHHHHT-SEEEEEEEEEEEETTEEEEEEEEEEEETTTTEEEEEEE-TT--EEEEEE-